Protein AF-0000000074640577 (afdb_homodimer)

Secondary structure (DSSP, 8-state):
-TTHHHHHHHSS---SEEEEETTTTEEEEEEEE-PPTT-HHHHHHHHHHHHHHHHHHHHHTT--EEEEEEEE-SS-EEEEEEE-----/-TTHHHHHHHSS---SEEEEETTTTEEEEEEEE-PPTT-HHHHHHHHHHHHHHHHHHHHHTT--EEEEEEEEETTEEEEEEEE-----

Radius of gyration: 16.62 Å; Cα contacts (8 Å, |Δi|>4): 281; chains: 2; bounding box: 32×39×42 Å

Sequence (176 aa):
MRHHFGVIKQTRLRPDIAIRSTSTQQLIMVELTVPYENRMEEAHIYKREKYLNLIKELDGAGYKAVAMSVEVGVRGYMIMVISLRPSEMRHHFGVIKQTRLRPDIAIRSTSTQQLIMVELTVPYENRMEEAHIYKREKYLNLIKELDGAGYKAVAMSVEVGVRGYMIMVISLRPSE

Organism: NCBI:txid231223

Structure (mmCIF, N/CA/C/O backbone):
data_AF-0000000074640577-model_v1
#
loop_
_entity.id
_entity.type
_entity.pdbx_description
1 polymer 'Uncharacterized protein'
#
loop_
_atom_site.group_PDB
_atom_site.id
_atom_site.type_symbol
_atom_site.label_atom_id
_atom_site.label_alt_id
_atom_site.label_comp_id
_atom_site.label_asym_id
_atom_site.label_entity_id
_atom_site.label_seq_id
_atom_site.pdbx_PDB_ins_code
_atom_site.Cartn_x
_atom_site.Cartn_y
_atom_site.Cartn_z
_atom_site.occupancy
_atom_site.B_iso_or_equiv
_atom_site.auth_seq_id
_atom_site.auth_comp_id
_atom_site.auth_asym_id
_atom_site.auth_atom_id
_atom_site.pdbx_PDB_model_num
ATOM 1 N N . MET A 1 1 ? 13.961 -15.672 -12.609 1 24.08 1 MET A N 1
ATOM 2 C CA . MET A 1 1 ? 13.148 -15.18 -11.5 1 24.08 1 MET A CA 1
ATOM 3 C C . MET A 1 1 ? 12.953 -13.672 -11.594 1 24.08 1 MET A C 1
ATOM 5 O O . MET A 1 1 ? 11.953 -13.141 -11.109 1 24.08 1 MET A O 1
ATOM 9 N N . ARG A 1 2 ? 13.984 -13.031 -12.055 1 30.83 2 ARG A N 1
ATOM 10 C CA . ARG A 1 2 ? 14.195 -11.594 -12.195 1 30.83 2 ARG A CA 1
ATOM 11 C C . ARG A 1 2 ? 13.344 -11.016 -13.312 1 30.83 2 ARG A C 1
ATOM 13 O O . ARG A 1 2 ? 13.445 -9.836 -13.641 1 30.83 2 ARG A O 1
ATOM 20 N N . HIS A 1 3 ? 12.742 -11.867 -13.93 1 35.91 3 HIS A N 1
ATOM 21 C CA . HIS A 1 3 ? 12.148 -11.5 -15.211 1 35.91 3 HIS A CA 1
ATOM 22 C C . HIS A 1 3 ? 10.945 -10.586 -15.023 1 35.91 3 HIS A C 1
ATOM 24 O O . HIS A 1 3 ? 10.562 -9.852 -15.938 1 35.91 3 HIS A O 1
ATOM 30 N N . HIS A 1 4 ? 10.266 -10.914 -14.055 1 39 4 HIS A N 1
ATOM 31 C CA . HIS A 1 4 ? 8.953 -10.281 -13.969 1 39 4 HIS A CA 1
ATOM 32 C C . HIS A 1 4 ? 9.086 -8.789 -13.68 1 39 4 HIS A C 1
ATOM 34 O O . HIS A 1 4 ? 8.188 -8.008 -14.008 1 39 4 HIS A O 1
ATOM 40 N N . PHE A 1 5 ? 10.273 -8.492 -13.10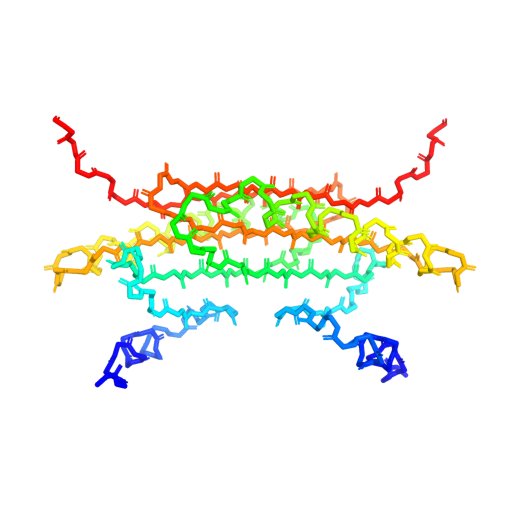2 1 46.19 5 PHE A N 1
ATOM 41 C CA . PHE A 1 5 ? 10.625 -7.102 -12.836 1 46.19 5 PHE A CA 1
ATOM 42 C C . PHE A 1 5 ? 10.805 -6.328 -14.133 1 46.19 5 PHE A C 1
ATOM 44 O O . PHE A 1 5 ? 10.602 -5.113 -14.172 1 46.19 5 PHE A O 1
ATOM 51 N N . GLY A 1 6 ? 10.969 -7.211 -15.008 1 42.53 6 GLY A N 1
ATOM 52 C CA . GLY A 1 6 ? 11.172 -6.555 -16.297 1 42.53 6 GLY A CA 1
ATOM 53 C C . GLY A 1 6 ? 9.938 -5.828 -16.797 1 42.53 6 GLY A C 1
ATOM 54 O O . GLY A 1 6 ? 10.031 -4.711 -17.312 1 42.53 6 GLY A O 1
ATOM 55 N N . VAL A 1 7 ? 8.867 -6.551 -16.734 1 40.81 7 VAL A N 1
ATOM 56 C CA . VAL A 1 7 ? 7.664 -5.93 -17.281 1 40.81 7 VAL A CA 1
ATOM 57 C C . VAL A 1 7 ? 7.277 -4.715 -16.438 1 40.81 7 VAL A C 1
ATOM 59 O O . VAL A 1 7 ? 6.875 -3.682 -16.984 1 40.81 7 VAL A O 1
ATOM 62 N N . ILE A 1 8 ? 7.383 -4.957 -15.18 1 42.78 8 ILE A N 1
ATOM 63 C CA . ILE A 1 8 ? 7.07 -3.836 -14.297 1 42.78 8 ILE A CA 1
ATOM 64 C C . ILE A 1 8 ? 8.039 -2.686 -14.562 1 42.78 8 ILE A C 1
ATOM 66 O O . ILE A 1 8 ? 7.637 -1.521 -14.586 1 42.78 8 ILE A O 1
ATOM 70 N N . LYS A 1 9 ? 9.305 -2.969 -14.734 1 45.03 9 LYS A N 1
ATOM 71 C CA . LYS A 1 9 ? 10.273 -1.931 -15.094 1 45.03 9 LYS A CA 1
ATOM 72 C C . LYS A 1 9 ? 9.898 -1.27 -16.422 1 45.03 9 LYS A C 1
ATOM 74 O O . LYS A 1 9 ? 10.172 -0.087 -16.625 1 45.03 9 LYS A O 1
ATOM 79 N N . GLN A 1 10 ? 9.43 -2.049 -17.156 1 40.53 10 GLN A N 1
ATOM 80 C CA . GLN A 1 10 ? 9.148 -1.49 -18.484 1 40.53 10 GLN A CA 1
ATOM 81 C C . GLN A 1 10 ? 7.992 -0.498 -18.422 1 40.53 10 GLN A C 1
ATOM 83 O O . GLN A 1 10 ? 7.762 0.249 -19.391 1 40.53 10 GLN A O 1
ATOM 88 N N . THR A 1 11 ? 7.078 -0.737 -17.547 1 37.72 11 THR A N 1
ATOM 89 C CA . THR A 1 11 ? 6.043 0.292 -17.562 1 37.72 11 THR A CA 1
ATOM 90 C C . THR A 1 11 ? 6.461 1.499 -16.734 1 37.72 11 THR A C 1
ATOM 92 O O . THR A 1 11 ? 7.219 1.363 -15.773 1 37.72 11 THR A O 1
ATOM 95 N N . ARG A 1 12 ? 6.887 2.596 -17.281 1 41.91 12 ARG A N 1
ATOM 96 C CA . ARG A 1 12 ? 7.148 3.889 -16.656 1 41.91 12 ARG A CA 1
ATOM 97 C C . ARG A 1 12 ? 6.281 4.09 -15.422 1 41.91 12 ARG A C 1
ATOM 99 O O . ARG A 1 12 ? 6.352 5.133 -14.773 1 41.91 12 ARG A O 1
ATOM 106 N N . LEU A 1 13 ? 5.328 3.205 -15.164 1 51.19 13 LEU A N 1
ATOM 107 C CA . LEU A 1 13 ? 4.32 3.34 -14.117 1 51.19 13 LEU A CA 1
ATOM 108 C C . LEU A 1 13 ? 4.723 2.551 -12.875 1 51.19 13 LEU A C 1
ATOM 110 O O . LEU A 1 13 ? 4.172 1.479 -12.609 1 51.19 13 LEU A O 1
ATOM 114 N N . ARG A 1 14 ? 5.797 2.816 -12.406 1 70.94 14 ARG A N 1
ATOM 115 C CA . ARG A 1 14 ? 6.395 1.888 -11.453 1 70.94 14 ARG A CA 1
ATOM 116 C C . ARG A 1 14 ? 5.715 1.985 -10.094 1 70.94 14 ARG A C 1
ATOM 118 O O . ARG A 1 14 ? 5.59 3.076 -9.531 1 70.94 14 ARG A O 1
ATOM 125 N N . PRO A 1 15 ? 4.973 0.838 -9.82 1 89 15 PRO A N 1
ATOM 126 C CA . PRO A 1 15 ? 4.453 0.817 -8.453 1 89 15 PRO A CA 1
ATOM 127 C C . PRO A 1 15 ? 5.547 0.986 -7.398 1 89 15 PRO A C 1
ATOM 129 O O . PRO A 1 15 ? 6.73 0.831 -7.707 1 89 15 PRO A O 1
ATOM 132 N N . ASP A 1 16 ? 5.215 1.48 -6.27 1 90.88 16 ASP A N 1
ATOM 133 C CA . ASP A 1 16 ? 6.152 1.639 -5.164 1 90.88 16 ASP A CA 1
ATOM 134 C C . ASP A 1 16 ? 6.609 0.281 -4.629 1 90.88 16 ASP A C 1
ATOM 136 O O . ASP A 1 16 ? 7.754 0.13 -4.199 1 90.88 16 ASP A O 1
ATOM 140 N N . ILE A 1 17 ? 5.695 -0.696 -4.672 1 88 17 ILE A N 1
ATOM 141 C CA . ILE A 1 17 ? 5.988 -2.076 -4.305 1 88 17 ILE A CA 1
ATOM 142 C C . ILE A 1 17 ? 5.578 -3.01 -5.445 1 88 17 ILE A C 1
ATOM 144 O O . ILE A 1 17 ? 4.5 -2.857 -6.02 1 88 17 ILE A O 1
ATOM 148 N N . ALA A 1 18 ? 6.438 -3.859 -5.852 1 89.69 18 ALA A N 1
ATOM 149 C CA . ALA A 1 18 ? 6.137 -4.93 -6.801 1 89.69 18 ALA A CA 1
ATOM 150 C C . ALA A 1 18 ? 6.84 -6.227 -6.406 1 89.69 18 ALA A C 1
ATOM 152 O O . ALA A 1 18 ? 8.07 -6.305 -6.43 1 89.69 18 ALA A O 1
ATOM 153 N N . ILE A 1 19 ? 6.039 -7.176 -6.039 1 88.12 19 ILE A N 1
ATOM 154 C CA . ILE A 1 19 ? 6.652 -8.43 -5.621 1 88.12 19 ILE A CA 1
ATOM 155 C C . ILE A 1 19 ? 5.91 -9.602 -6.25 1 88.12 19 ILE A C 1
ATOM 157 O O . ILE A 1 19 ? 4.715 -9.516 -6.535 1 88.12 19 ILE A O 1
ATOM 161 N N . ARG A 1 20 ? 6.656 -10.633 -6.5 1 90.44 20 ARG A N 1
ATOM 162 C CA . ARG A 1 20 ? 6.051 -11.898 -6.879 1 90.44 20 ARG A CA 1
ATOM 163 C C . ARG A 1 20 ? 5.902 -12.82 -5.668 1 90.44 20 ARG A C 1
ATOM 165 O O . ARG A 1 20 ? 6.898 -13.188 -5.039 1 90.44 20 ARG A O 1
ATOM 172 N N . SER A 1 21 ? 4.719 -13.062 -5.375 1 90.06 21 SER A N 1
ATOM 173 C CA . SER A 1 21 ? 4.457 -13.922 -4.227 1 90.06 21 SER A CA 1
ATOM 174 C C . SER A 1 21 ? 4.34 -15.383 -4.645 1 90.06 21 SER A C 1
ATOM 176 O O . SER A 1 21 ? 3.457 -15.742 -5.43 1 90.06 21 SER A O 1
ATOM 178 N N . THR A 1 22 ? 5.145 -16.219 -4.094 1 89.06 22 THR A N 1
ATOM 179 C CA . THR A 1 22 ? 5.082 -17.641 -4.387 1 89.06 22 THR A CA 1
ATOM 180 C C . THR A 1 22 ? 3.918 -18.297 -3.645 1 89.06 22 THR A C 1
ATOM 182 O O . THR A 1 22 ? 3.346 -19.281 -4.117 1 89.06 22 THR A O 1
ATOM 185 N N . SER A 1 23 ? 3.582 -17.734 -2.514 1 88.12 23 SER A N 1
ATOM 186 C CA . SER A 1 23 ? 2.512 -18.312 -1.715 1 88.12 23 SER A CA 1
ATOM 187 C C . SER A 1 23 ? 1.151 -18.094 -2.369 1 88.12 23 SER A C 1
ATOM 189 O O . SER A 1 23 ? 0.31 -19 -2.379 1 88.12 23 SER A O 1
ATOM 191 N N . THR A 1 24 ? 0.972 -16.938 -2.945 1 89.81 24 THR A N 1
ATOM 192 C CA . THR A 1 24 ? -0.312 -16.641 -3.572 1 89.81 24 THR A CA 1
ATOM 193 C C . THR A 1 24 ? -0.245 -16.875 -5.078 1 89.81 24 THR A C 1
ATOM 195 O O . THR A 1 24 ? -1.274 -16.891 -5.754 1 89.81 24 THR A O 1
ATOM 198 N N . GLN A 1 25 ? 0.96 -17.047 -5.562 1 92.31 25 GLN A N 1
ATOM 199 C CA . GLN A 1 25 ? 1.205 -17.188 -6.992 1 92.31 25 GLN A CA 1
ATOM 200 C C . GLN A 1 25 ? 0.707 -15.977 -7.762 1 92.31 25 GLN A C 1
ATOM 202 O O . GLN A 1 25 ? 0.084 -16.109 -8.82 1 92.31 25 GLN A O 1
ATOM 207 N N . GLN A 1 26 ? 0.845 -14.773 -7.188 1 93.44 26 GLN A N 1
ATOM 208 C CA . GLN A 1 26 ? 0.406 -13.523 -7.805 1 93.44 26 GLN A CA 1
ATOM 209 C C . GLN A 1 26 ? 1.529 -12.492 -7.824 1 93.44 26 GLN A C 1
ATOM 211 O O . GLN A 1 26 ? 2.426 -12.531 -6.977 1 93.44 26 GLN A O 1
ATOM 216 N N . LEU A 1 27 ? 1.534 -11.711 -8.883 1 92.75 27 LEU A N 1
ATOM 217 C CA . LEU A 1 27 ? 2.248 -10.438 -8.828 1 92.75 27 LEU A CA 1
ATOM 218 C C . LEU A 1 27 ? 1.468 -9.406 -8.023 1 92.75 27 LEU A C 1
ATOM 220 O O . LEU A 1 27 ? 0.312 -9.109 -8.336 1 92.75 27 LEU A O 1
ATOM 224 N N . ILE A 1 28 ? 2.049 -8.898 -6.961 1 93.25 28 ILE A N 1
ATOM 225 C CA . ILE A 1 28 ? 1.386 -7.945 -6.082 1 93.25 28 ILE A CA 1
ATOM 226 C C . ILE A 1 28 ? 2.035 -6.57 -6.227 1 93.25 28 ILE A C 1
ATOM 228 O O . ILE A 1 28 ? 3.256 -6.438 -6.098 1 93.25 28 ILE A O 1
ATOM 232 N N . MET A 1 29 ? 1.223 -5.566 -6.523 1 94 29 MET A N 1
ATOM 233 C CA . MET A 1 29 ? 1.702 -4.203 -6.711 1 94 29 MET A CA 1
ATOM 234 C C . MET A 1 29 ? 0.967 -3.234 -5.789 1 94 29 MET A C 1
ATOM 236 O O . MET A 1 29 ? -0.251 -3.33 -5.625 1 94 29 MET A O 1
ATOM 240 N N . VAL A 1 30 ? 1.739 -2.309 -5.164 1 94.25 30 VAL A N 1
ATOM 241 C CA . VAL A 1 30 ? 1.161 -1.247 -4.348 1 94.25 30 VAL A CA 1
ATOM 242 C C . VAL A 1 30 ? 1.745 0.101 -4.766 1 94.25 30 VAL A C 1
ATOM 244 O O . VAL A 1 30 ? 2.959 0.231 -4.941 1 94.25 30 VAL A O 1
ATOM 247 N N . GLU A 1 31 ? 0.894 1.07 -4.938 1 94.62 31 GLU A N 1
ATOM 248 C CA . GLU A 1 31 ? 1.331 2.424 -5.27 1 94.62 31 GLU A CA 1
ATOM 249 C C . GLU A 1 31 ? 0.662 3.457 -4.367 1 94.62 31 GLU A C 1
ATOM 251 O O . GLU A 1 31 ? -0.558 3.436 -4.188 1 94.62 31 GLU A O 1
ATOM 256 N N . LEU A 1 32 ? 1.461 4.344 -3.799 1 93.44 32 LEU A N 1
ATOM 257 C CA . LEU A 1 32 ? 0.976 5.473 -3.012 1 93.44 32 LEU A CA 1
ATOM 258 C C . LEU A 1 32 ? 0.986 6.754 -3.836 1 93.44 32 LEU A C 1
ATOM 260 O O . LEU A 1 32 ? 1.976 7.059 -4.508 1 93.44 32 LEU A O 1
ATOM 264 N N . THR A 1 33 ? -0.096 7.438 -3.855 1 93.81 33 THR A N 1
ATOM 265 C CA . THR A 1 33 ? -0.19 8.75 -4.488 1 93.81 33 THR A CA 1
ATOM 266 C C . THR A 1 33 ? -0.707 9.789 -3.5 1 93.81 33 THR A C 1
ATOM 268 O O . THR A 1 33 ? -1.687 9.547 -2.791 1 93.81 33 THR A O 1
ATOM 271 N N . VAL A 1 34 ? 0.075 10.828 -3.383 1 93.75 34 VAL A N 1
ATOM 272 C CA . VAL A 1 34 ? -0.427 11.992 -2.66 1 93.75 34 VAL A CA 1
ATOM 273 C C . VAL A 1 34 ? -0.82 13.086 -3.648 1 93.75 34 VAL A C 1
ATOM 275 O O . VAL A 1 34 ? 0.025 13.875 -4.082 1 93.75 34 VAL A O 1
ATOM 278 N N . PRO A 1 35 ? -2.107 13.055 -3.936 1 93.31 35 PRO A N 1
ATOM 279 C CA . PRO A 1 35 ? -2.531 14.008 -4.965 1 93.31 35 PRO A CA 1
ATOM 280 C C . PRO A 1 35 ? -2.516 15.453 -4.469 1 93.31 35 PRO A C 1
ATOM 282 O O . PRO A 1 35 ? -2.652 15.703 -3.27 1 93.31 35 PRO A O 1
ATOM 285 N N . TYR A 1 36 ? -2.338 16.344 -5.387 1 89.69 36 TYR A N 1
ATOM 286 C CA . TYR A 1 36 ? -2.518 17.75 -5.059 1 89.69 36 TYR A CA 1
ATOM 287 C C . TYR A 1 36 ? -3.924 18.016 -4.535 1 89.69 36 TYR A C 1
ATOM 289 O O . TYR A 1 36 ? -4.844 17.234 -4.789 1 89.69 36 TYR A O 1
ATOM 297 N N . GLU A 1 37 ? -4.082 19.094 -3.934 1 86.06 37 GLU A N 1
ATOM 298 C CA . GLU A 1 37 ? -5.371 19.453 -3.352 1 86.06 37 GLU A CA 1
ATOM 299 C C . GLU A 1 37 ? -6.484 19.422 -4.395 1 86.06 37 GLU A C 1
ATOM 301 O O . GLU A 1 37 ? -6.324 19.938 -5.5 1 86.06 37 GLU A O 1
ATOM 306 N N . ASN A 1 38 ? -7.566 18.781 -4.207 1 87.62 38 ASN A N 1
ATOM 307 C CA . ASN A 1 38 ? -8.773 18.672 -5.02 1 87.62 38 ASN A CA 1
ATOM 308 C C . ASN A 1 38 ? -8.547 17.797 -6.246 1 87.62 38 ASN A C 1
ATOM 310 O O . ASN A 1 38 ? -9.289 17.891 -7.227 1 87.62 38 ASN A O 1
ATOM 314 N N . ARG A 1 39 ? -7.492 17.031 -6.289 1 90.75 39 ARG A N 1
ATOM 315 C CA . ARG A 1 39 ? -7.238 16.172 -7.445 1 90.75 39 ARG A CA 1
ATOM 316 C C . ARG A 1 39 ? -7.266 14.703 -7.055 1 90.75 39 ARG A C 1
ATOM 318 O O . ARG A 1 39 ? -6.695 13.859 -7.75 1 90.75 39 ARG A O 1
ATOM 325 N N . MET A 1 40 ? -7.895 14.422 -5.965 1 91.31 40 MET A N 1
ATOM 326 C CA . MET A 1 40 ? -7.918 13.039 -5.484 1 91.31 40 MET A CA 1
ATOM 327 C C . MET A 1 40 ? -8.734 12.156 -6.422 1 91.31 40 MET A C 1
ATOM 329 O O . MET A 1 40 ? -8.297 11.055 -6.777 1 91.31 40 MET A O 1
ATOM 333 N N . GLU A 1 41 ? -9.906 12.68 -6.793 1 92.94 41 GLU A N 1
ATOM 334 C CA . GLU A 1 41 ? -10.773 11.898 -7.668 1 92.94 41 GLU A CA 1
ATOM 335 C C . GLU A 1 41 ? -10.109 11.641 -9.016 1 92.94 41 GLU A C 1
ATOM 337 O O . GLU A 1 41 ? -10.172 10.531 -9.547 1 92.94 41 GLU A O 1
ATOM 342 N N . GLU A 1 42 ? -9.516 12.719 -9.492 1 93.69 42 GLU A N 1
ATOM 343 C CA . GLU A 1 42 ? -8.828 12.578 -10.773 1 93.69 42 GLU A CA 1
ATOM 344 C C . GLU A 1 42 ? -7.691 11.562 -10.68 1 93.69 42 GLU A C 1
ATOM 346 O O . GLU A 1 42 ? -7.52 10.734 -11.578 1 93.69 42 GLU A O 1
ATOM 351 N N . ALA A 1 43 ? -6.836 11.648 -9.688 1 92.19 43 ALA A N 1
ATOM 352 C CA . ALA A 1 43 ? -5.742 10.703 -9.469 1 92.19 43 ALA A CA 1
ATOM 353 C C . ALA A 1 43 ? -6.266 9.273 -9.359 1 92.19 43 ALA A C 1
ATOM 355 O O . ALA A 1 43 ? -5.676 8.344 -9.914 1 92.19 43 ALA A O 1
ATOM 356 N N . HIS A 1 44 ? -7.426 9.18 -8.719 1 92.12 44 HIS A N 1
ATOM 357 C CA .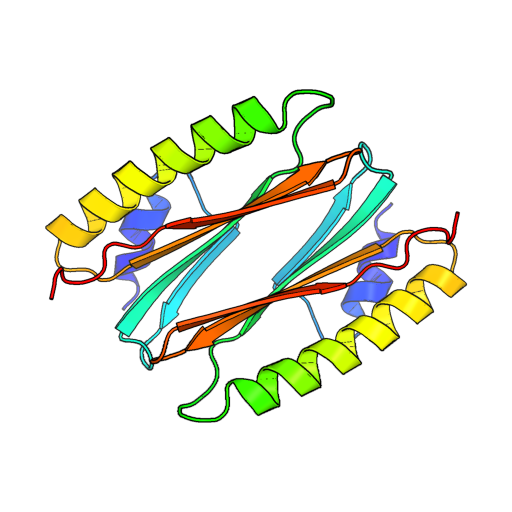 HIS A 1 44 ? -8.031 7.871 -8.508 1 92.12 44 HIS A CA 1
ATOM 358 C C . HIS A 1 44 ? -8.461 7.25 -9.836 1 92.12 44 HIS A C 1
ATOM 360 O O . HIS A 1 44 ? -8.188 6.074 -10.094 1 92.12 44 HIS A O 1
ATOM 366 N N . ILE A 1 45 ? -9.125 8.016 -10.609 1 94.62 45 ILE A N 1
ATOM 367 C CA . ILE A 1 45 ? -9.609 7.539 -11.898 1 94.62 45 ILE A CA 1
ATOM 368 C C . ILE A 1 45 ? -8.43 7.148 -12.781 1 94.62 45 ILE A C 1
ATOM 370 O O . ILE A 1 45 ? -8.438 6.09 -13.414 1 94.62 45 ILE A O 1
ATOM 374 N N . TYR A 1 46 ? -7.402 7.988 -12.773 1 93.88 46 TYR A N 1
ATOM 375 C CA . TYR A 1 46 ? -6.211 7.73 -13.57 1 93.88 46 TYR A CA 1
ATOM 376 C C . TYR A 1 46 ? -5.535 6.434 -13.141 1 93.88 46 TYR A C 1
ATOM 378 O O . TYR A 1 46 ? -5.168 5.609 -13.984 1 93.88 46 TYR A O 1
ATOM 386 N N . LYS A 1 47 ? -5.332 6.246 -11.875 1 93.31 47 LYS A N 1
ATOM 387 C CA . LYS A 1 47 ? -4.66 5.047 -11.383 1 93.31 47 LYS A CA 1
ATOM 388 C C . LYS A 1 47 ? -5.492 3.797 -11.656 1 93.31 47 LYS A C 1
ATOM 390 O O . LYS A 1 47 ? -4.949 2.736 -11.969 1 93.31 47 LYS A O 1
ATOM 395 N N . ARG A 1 48 ? -6.781 3.943 -11.531 1 93.94 48 ARG A N 1
ATOM 396 C CA . ARG A 1 48 ? -7.66 2.818 -11.836 1 93.94 48 ARG A CA 1
ATOM 397 C C . ARG A 1 48 ? -7.449 2.336 -13.266 1 93.94 48 ARG A C 1
ATOM 399 O O . ARG A 1 48 ? -7.277 1.138 -13.508 1 93.94 48 ARG A O 1
ATOM 406 N N . GLU A 1 49 ? -7.477 3.27 -14.148 1 95.38 49 GLU A N 1
ATOM 407 C CA . GLU A 1 49 ? -7.312 2.912 -15.555 1 95.38 49 GLU A CA 1
ATOM 408 C C . GLU A 1 49 ? -5.922 2.34 -15.82 1 95.38 49 GLU A C 1
ATOM 410 O O . GLU A 1 49 ? -5.781 1.34 -16.531 1 95.38 49 GLU A O 1
ATOM 415 N N . LYS A 1 50 ? -4.977 2.992 -15.312 1 92.75 50 LYS A N 1
ATOM 416 C CA . LYS A 1 50 ? -3.59 2.557 -15.445 1 92.75 50 LYS A CA 1
ATOM 417 C C . LYS A 1 50 ? -3.428 1.102 -15.016 1 92.75 50 LYS A C 1
ATOM 419 O O . LYS A 1 50 ? -2.914 0.278 -15.773 1 92.75 50 LYS A O 1
ATOM 424 N N . TYR A 1 51 ? -3.955 0.76 -13.898 1 94.25 51 TYR A N 1
ATOM 425 C CA . TYR A 1 51 ? -3.689 -0.568 -13.352 1 94.25 51 TYR A CA 1
ATOM 426 C C . TYR A 1 51 ? -4.656 -1.597 -13.93 1 94.25 51 TYR A C 1
ATOM 428 O O . TYR A 1 51 ? -4.316 -2.775 -14.055 1 94.25 51 TYR A O 1
ATOM 436 N N . LEU A 1 52 ? -5.848 -1.163 -14.289 1 94.62 52 LEU A N 1
ATOM 437 C CA . LEU A 1 52 ? -6.723 -2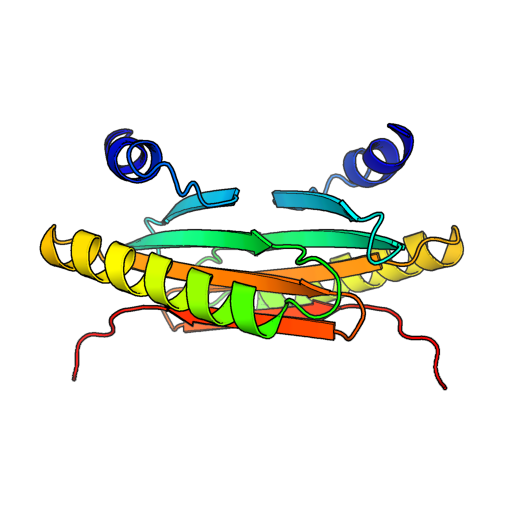.074 -15.016 1 94.62 52 LEU A CA 1
ATOM 438 C C . LEU A 1 52 ? -6.043 -2.572 -16.297 1 94.62 52 LEU A C 1
ATOM 440 O O . LEU A 1 52 ? -6.035 -3.773 -16.562 1 94.62 52 LEU A O 1
ATOM 444 N N . ASN A 1 53 ? -5.457 -1.653 -17.016 1 95 53 ASN A N 1
ATOM 445 C CA . ASN A 1 53 ? -4.762 -2.016 -18.25 1 95 53 ASN A CA 1
ATOM 446 C C . ASN A 1 53 ? -3.559 -2.914 -17.969 1 95 53 ASN A C 1
ATOM 448 O O . ASN A 1 53 ? -3.342 -3.902 -18.672 1 95 53 ASN A O 1
ATOM 452 N N . LEU A 1 54 ? -2.811 -2.518 -16.984 1 92.06 54 LEU A N 1
ATOM 453 C CA . LEU A 1 54 ? -1.636 -3.307 -16.625 1 92.06 54 LEU A CA 1
ATOM 454 C C . LEU A 1 54 ? -2.033 -4.723 -16.219 1 92.06 54 LEU A C 1
ATOM 456 O O . LEU A 1 54 ? -1.407 -5.695 -16.656 1 92.06 54 LEU A O 1
ATOM 460 N N . ILE A 1 55 ? -3.092 -4.82 -15.414 1 94.56 55 ILE A N 1
ATOM 461 C CA . ILE A 1 55 ? -3.549 -6.117 -14.93 1 94.56 55 ILE A CA 1
ATOM 462 C C . ILE A 1 55 ? -4.039 -6.965 -16.109 1 94.56 55 ILE A C 1
ATOM 464 O O . ILE A 1 55 ? -3.777 -8.164 -16.156 1 94.56 55 ILE A O 1
ATOM 468 N N . LYS A 1 56 ? -4.719 -6.379 -17 1 95.12 56 LYS A N 1
ATOM 469 C CA . LYS A 1 56 ? -5.18 -7.09 -18.188 1 95.12 56 LYS A CA 1
ATOM 470 C C . LYS A 1 56 ? -3.998 -7.609 -19.016 1 95.12 56 LYS A C 1
ATOM 472 O O . LYS A 1 56 ? -4.02 -8.75 -19.484 1 95.12 56 LYS A O 1
ATOM 477 N N . GLU A 1 57 ? -3.023 -6.742 -19.156 1 92.69 57 GLU A N 1
ATOM 478 C CA . GLU A 1 57 ? -1.829 -7.133 -19.891 1 92.69 57 GLU A CA 1
ATOM 479 C C . GLU A 1 57 ? -1.128 -8.312 -19.219 1 92.69 57 GLU A C 1
ATOM 481 O O . GLU A 1 57 ? -0.733 -9.266 -19.891 1 92.69 57 GLU A O 1
ATOM 486 N N . LEU A 1 58 ? -0.963 -8.219 -18 1 90.81 58 LEU A N 1
ATOM 487 C CA . LEU A 1 58 ? -0.315 -9.297 -17.25 1 90.81 58 LEU A CA 1
ATOM 488 C C . LEU A 1 58 ? -1.118 -10.586 -17.344 1 90.81 58 LEU A C 1
ATOM 490 O O . LEU A 1 58 ? -0.546 -11.664 -17.516 1 90.81 58 LEU A O 1
ATOM 494 N N . ASP A 1 59 ? -2.471 -10.477 -17.203 1 93.62 59 ASP A N 1
ATOM 495 C CA . ASP A 1 59 ? -3.354 -11.633 -17.344 1 93.62 59 ASP A CA 1
ATOM 496 C C . ASP A 1 59 ? -3.178 -12.297 -18.703 1 93.62 59 ASP A C 1
ATOM 498 O O . ASP A 1 59 ? -3.082 -13.523 -18.797 1 93.62 59 ASP A O 1
ATOM 502 N N . GLY A 1 60 ? -3.182 -11.453 -19.656 1 93.94 60 GLY A N 1
ATOM 503 C CA . GLY A 1 60 ? -2.969 -11.969 -21 1 93.94 60 GLY A CA 1
ATOM 504 C C . GLY A 1 60 ? -1.66 -12.719 -21.156 1 93.94 60 GLY A C 1
ATOM 505 O O . GLY A 1 60 ? -1.549 -13.625 -21.984 1 93.94 60 GLY A O 1
ATOM 506 N N . ALA A 1 61 ? -0.674 -12.336 -20.422 1 91.69 61 ALA A N 1
ATOM 507 C CA . ALA A 1 61 ? 0.646 -12.953 -20.469 1 91.69 61 ALA A CA 1
ATOM 508 C C . ALA A 1 61 ? 0.712 -14.172 -19.547 1 91.69 61 ALA A C 1
ATOM 510 O O . ALA A 1 61 ? 1.763 -14.805 -19.422 1 91.69 61 ALA A O 1
ATOM 511 N N . GLY A 1 62 ? -0.402 -14.508 -18.812 1 91.94 62 GLY A N 1
ATOM 512 C CA . GLY A 1 62 ? -0.48 -15.711 -18 1 91.94 62 GLY A CA 1
ATOM 513 C C . GLY A 1 62 ? -0.168 -15.469 -16.547 1 91.94 62 GLY A C 1
ATOM 514 O O . GLY A 1 62 ? 0.051 -16.422 -15.781 1 91.94 62 GLY A O 1
ATOM 515 N N . TYR A 1 63 ? -0.109 -14.18 -16.203 1 91.38 63 TYR A N 1
ATOM 516 C CA . TYR A 1 63 ? 0.219 -13.852 -14.82 1 91.38 63 TYR A CA 1
ATOM 517 C C . TYR A 1 63 ? -1.028 -13.445 -14.047 1 91.38 63 TYR A C 1
ATOM 519 O O . TYR A 1 63 ? -1.87 -12.703 -14.555 1 91.38 63 TYR A O 1
ATOM 527 N N . LYS A 1 64 ? -1.186 -14.039 -12.844 1 93.56 64 LYS A N 1
ATOM 528 C CA . LYS A 1 64 ? -2.135 -13.5 -11.875 1 93.56 64 LYS A CA 1
ATOM 529 C C . LYS A 1 64 ? -1.549 -12.289 -11.148 1 93.56 64 LYS A C 1
ATOM 531 O O . LYS A 1 64 ? -0.406 -12.328 -10.688 1 93.56 64 LYS A O 1
ATOM 536 N N . ALA A 1 65 ? -2.32 -11.242 -11.172 1 94.38 65 ALA A N 1
ATOM 537 C CA . ALA A 1 65 ? -1.775 -10.031 -10.555 1 94.38 65 ALA A CA 1
ATOM 538 C C . ALA A 1 65 ? -2.854 -9.281 -9.781 1 94.38 65 ALA A C 1
ATOM 540 O O . ALA A 1 65 ? -4.043 -9.406 -10.078 1 94.38 65 ALA A O 1
ATOM 541 N N . VAL A 1 66 ? -2.449 -8.625 -8.773 1 95.62 66 VAL A N 1
ATOM 542 C CA . VAL A 1 66 ? -3.287 -7.703 -8.016 1 95.62 66 VAL A CA 1
ATOM 543 C C . VAL A 1 66 ? -2.557 -6.375 -7.824 1 95.62 66 VAL A C 1
ATOM 545 O O . VAL A 1 66 ? -1.351 -6.355 -7.562 1 95.62 66 VAL A O 1
ATOM 548 N N . ALA A 1 67 ? -3.213 -5.324 -8.094 1 95.88 67 ALA A N 1
ATOM 549 C CA . ALA A 1 67 ? -2.682 -3.979 -7.891 1 95.88 67 ALA A CA 1
ATOM 550 C C . ALA A 1 67 ? -3.521 -3.201 -6.883 1 95.88 67 ALA A C 1
ATOM 552 O O . ALA A 1 67 ? -4.754 -3.277 -6.902 1 95.88 67 ALA A O 1
ATOM 553 N N . MET A 1 68 ? -2.82 -2.521 -6.008 1 95.81 68 MET A N 1
ATOM 554 C CA . MET A 1 68 ? -3.482 -1.672 -5.02 1 95.81 68 MET A CA 1
ATOM 555 C C . MET A 1 68 ? -2.988 -0.232 -5.125 1 95.81 68 MET A C 1
ATOM 557 O O . MET A 1 68 ? -1.781 0.016 -5.117 1 95.81 68 MET A O 1
ATOM 561 N N . SER A 1 69 ? -3.889 0.608 -5.293 1 95.69 69 SER A N 1
ATOM 562 C CA . SER A 1 69 ? -3.572 2.033 -5.285 1 95.69 69 SER A CA 1
ATOM 563 C C . SER A 1 69 ? -4.105 2.709 -4.027 1 95.69 69 SER A C 1
ATOM 565 O O . SER A 1 69 ? -5.246 2.477 -3.627 1 95.69 69 SER A O 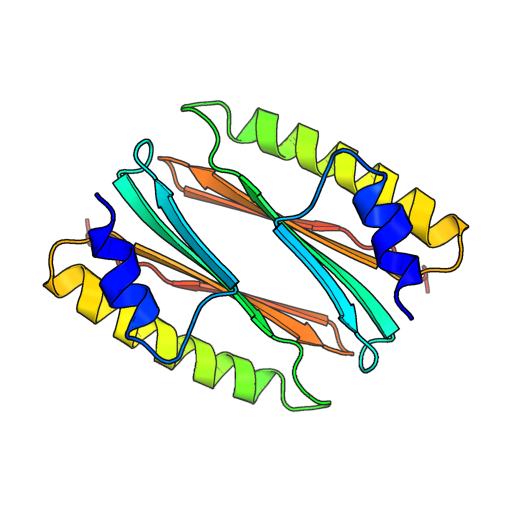1
ATOM 567 N N . VAL A 1 70 ? -3.273 3.5 -3.432 1 94.38 70 VAL A N 1
ATOM 568 C CA . VAL A 1 70 ? -3.623 4.27 -2.24 1 94.38 70 VAL A CA 1
ATOM 569 C C . VAL A 1 70 ? -3.441 5.758 -2.516 1 94.38 70 VAL A C 1
ATOM 571 O O . VAL A 1 70 ? -2.34 6.207 -2.846 1 94.38 70 VAL A O 1
ATOM 574 N N . GLU A 1 71 ? -4.484 6.523 -2.43 1 94.44 71 GLU A N 1
ATOM 575 C CA . GLU A 1 71 ? -4.438 7.98 -2.52 1 94.44 71 GLU A CA 1
ATOM 576 C C . GLU A 1 71 ? -4.668 8.625 -1.155 1 94.44 71 GLU A C 1
ATOM 578 O O . GLU A 1 71 ? -5.656 8.328 -0.481 1 94.44 71 GLU A O 1
ATOM 583 N N . VAL A 1 72 ? -3.666 9.352 -0.735 1 93.62 72 VAL A N 1
ATOM 584 C CA . VAL A 1 72 ? -3.781 10.07 0.532 1 93.62 72 VAL A CA 1
ATOM 585 C C . VAL A 1 72 ? -3.791 11.578 0.279 1 93.62 72 VAL A C 1
ATOM 587 O O . VAL A 1 72 ? -2.828 12.125 -0.259 1 93.62 72 VAL A O 1
ATOM 590 N N . GLY A 1 73 ? -4.852 12.203 0.598 1 93.06 73 GLY A N 1
ATOM 591 C CA . GLY A 1 73 ? -4.98 13.641 0.455 1 93.06 73 GLY A CA 1
ATOM 592 C C . GLY A 1 73 ? -5.363 14.336 1.747 1 93.06 73 GLY A C 1
ATOM 593 O O . GLY A 1 73 ? -5.371 13.719 2.812 1 93.06 73 GLY A O 1
ATOM 594 N N . VAL A 1 74 ? -5.707 15.656 1.59 1 90.19 74 VAL A N 1
ATOM 595 C CA . VAL A 1 74 ? -6.02 16.484 2.744 1 90.19 74 VAL A CA 1
ATOM 596 C C . VAL A 1 74 ? -7.352 16.062 3.354 1 90.19 74 VAL A C 1
ATOM 598 O O . VAL A 1 74 ? -7.551 16.172 4.566 1 90.19 74 VAL A O 1
ATOM 601 N N . ARG A 1 75 ? -8.234 15.5 2.564 1 88.25 75 ARG A N 1
ATOM 602 C CA . ARG A 1 75 ? -9.578 15.188 3.053 1 88.25 75 ARG A CA 1
ATOM 603 C C . ARG A 1 75 ? -9.695 13.719 3.432 1 88.25 75 ARG A C 1
ATOM 605 O O . ARG A 1 75 ? -10.727 13.281 3.939 1 88.25 75 ARG A O 1
ATOM 612 N N . GLY A 1 76 ? -8.734 12.945 3.191 1 91.38 76 GLY A N 1
ATOM 613 C CA . GLY A 1 76 ? -8.82 11.539 3.543 1 91.38 76 GLY A CA 1
ATOM 614 C C . GLY A 1 76 ? -8.008 10.641 2.627 1 91.38 76 GLY A C 1
ATOM 615 O O . GLY A 1 76 ? -6.945 11.031 2.15 1 91.38 76 GLY A O 1
ATOM 616 N N . TYR A 1 77 ? -8.547 9.367 2.592 1 92.81 77 TYR A N 1
ATOM 617 C CA . TYR A 1 77 ? -7.844 8.375 1.793 1 92.81 77 TYR A CA 1
ATOM 618 C C . TYR A 1 77 ? -8.805 7.637 0.868 1 92.81 77 TYR A C 1
ATOM 620 O O . TYR A 1 77 ? -9.992 7.488 1.184 1 92.81 77 TYR A O 1
ATOM 628 N N . MET A 1 78 ? -8.297 7.297 -0.271 1 94.38 78 MET A N 1
ATOM 629 C CA . MET A 1 78 ? -8.984 6.402 -1.194 1 94.38 78 MET A CA 1
ATOM 630 C C . MET A 1 78 ? -8.109 5.199 -1.542 1 94.38 78 MET A C 1
ATOM 632 O O . MET A 1 78 ? -6.934 5.359 -1.869 1 94.38 78 MET A O 1
ATOM 636 N N . ILE A 1 79 ? -8.672 4.02 -1.384 1 95.25 79 ILE A N 1
ATOM 637 C CA . ILE A 1 79 ? -7.949 2.787 -1.681 1 95.25 79 ILE A CA 1
ATOM 638 C C . ILE A 1 79 ? -8.711 1.977 -2.723 1 95.25 79 ILE A C 1
ATOM 640 O O . ILE A 1 79 ? -9.945 1.88 -2.662 1 95.25 79 ILE A O 1
ATOM 644 N N . MET A 1 80 ? -7.965 1.476 -3.691 1 95.25 80 MET A N 1
ATOM 645 C CA . ME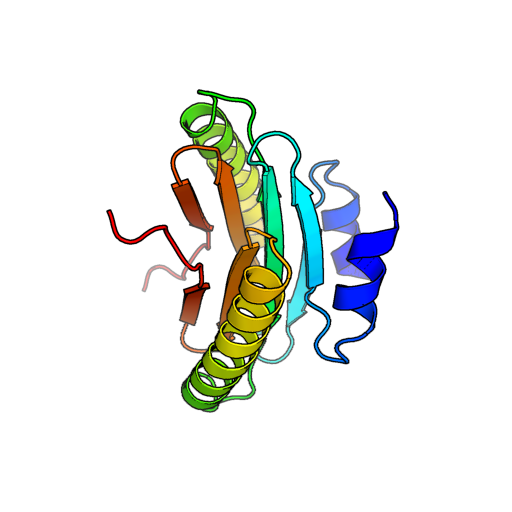T A 1 80 ? -8.586 0.597 -4.676 1 95.25 80 MET A CA 1
ATOM 646 C C . MET A 1 80 ? -7.73 -0.639 -4.926 1 95.25 80 MET A C 1
ATOM 648 O O . MET A 1 80 ? -6.504 -0.548 -4.977 1 95.25 80 MET A O 1
ATOM 652 N N . VAL A 1 81 ? -8.406 -1.746 -4.977 1 96 81 VAL A N 1
ATOM 653 C CA . VAL A 1 81 ? -7.77 -3.014 -5.316 1 96 81 VAL A CA 1
ATOM 654 C C . VAL A 1 81 ? -8.297 -3.512 -6.66 1 96 81 VAL A C 1
ATOM 656 O O . VAL A 1 81 ? -9.508 -3.59 -6.867 1 96 81 VAL A O 1
ATOM 659 N N . ILE A 1 82 ? -7.328 -3.754 -7.551 1 95.94 82 ILE A N 1
ATOM 660 C CA . ILE A 1 82 ? -7.719 -4.227 -8.875 1 95.94 82 ILE A CA 1
ATOM 661 C C . ILE A 1 82 ? -7.094 -5.598 -9.141 1 95.94 82 ILE A C 1
ATOM 663 O O . ILE A 1 82 ? -5.887 -5.781 -8.961 1 95.94 82 ILE A O 1
ATOM 667 N N . SER A 1 83 ? -7.848 -6.543 -9.391 1 95.75 83 SER A N 1
ATOM 668 C CA . SER A 1 83 ? -7.418 -7.883 -9.789 1 95.75 83 SER A CA 1
ATOM 669 C C . SER A 1 83 ? -8.422 -8.523 -10.742 1 95.75 83 SER A C 1
ATOM 671 O O . SER A 1 83 ? -9.57 -8.078 -10.836 1 95.75 83 SER A O 1
ATOM 673 N N . LEU A 1 84 ? -7.945 -9.391 -11.594 1 90.44 84 LEU A N 1
ATOM 674 C CA . LEU A 1 84 ? -8.859 -10.156 -12.43 1 90.44 84 LEU A CA 1
ATOM 675 C C . LEU A 1 84 ? -9.102 -11.547 -11.844 1 90.44 84 LEU A C 1
ATOM 677 O O . LEU A 1 84 ? -8.148 -12.242 -11.484 1 90.44 84 LEU A O 1
ATOM 681 N N . ARG A 1 85 ? -10.25 -11.797 -11.031 1 71.69 85 ARG A N 1
ATOM 682 C CA . ARG A 1 85 ? -10.578 -13.117 -10.516 1 71.69 85 ARG A CA 1
ATOM 683 C C . ARG A 1 85 ? -11.211 -13.984 -11.594 1 71.69 85 ARG A C 1
ATOM 685 O O . ARG A 1 85 ? -11.984 -13.492 -12.422 1 71.69 85 ARG A O 1
ATOM 692 N N . PRO A 1 86 ? -10.664 -15.273 -11.555 1 56.59 86 PRO A N 1
ATOM 693 C CA . PRO A 1 86 ? -11.367 -16.141 -12.508 1 56.59 86 PRO A CA 1
ATOM 694 C C . PRO A 1 86 ? -12.875 -16.125 -12.32 1 56.59 86 PRO A C 1
ATOM 696 O O . PRO A 1 86 ? -13.359 -15.992 -11.188 1 56.59 86 PRO A O 1
ATOM 699 N N . SER A 1 87 ? -13.664 -15.414 -13.305 1 47.59 87 SER A N 1
ATOM 700 C CA . SER A 1 87 ? -15.102 -15.648 -13.281 1 47.59 87 SER A CA 1
ATOM 701 C C . SER A 1 87 ? -15.414 -17.078 -12.859 1 47.59 87 SER A C 1
ATOM 703 O O . SER A 1 87 ? -14.852 -18.031 -13.398 1 47.59 87 SER A O 1
ATOM 705 N N . GLU A 1 88 ? -15.727 -17.359 -11.609 1 37.84 88 GLU A N 1
ATOM 706 C CA . GLU A 1 88 ? -16.312 -18.688 -11.539 1 37.84 88 GLU A CA 1
ATOM 707 C C . GLU A 1 88 ? -17.281 -18.922 -12.695 1 37.84 88 GLU A C 1
ATOM 709 O O . GLU A 1 88 ? -17.875 -17.984 -13.227 1 37.84 88 GLU A O 1
ATOM 714 N N . MET B 1 1 ? 15.477 17.984 7.727 1 24.47 1 MET B N 1
ATOM 715 C CA . MET B 1 1 ? 14.375 17.422 6.961 1 24.47 1 MET B CA 1
ATOM 716 C C . MET B 1 1 ? 14.422 15.891 7.004 1 24.47 1 MET B C 1
ATOM 718 O O . MET B 1 1 ? 13.391 15.234 6.871 1 24.47 1 MET B O 1
ATOM 722 N N . ARG B 1 2 ? 15.625 15.398 6.996 1 31.27 2 ARG B N 1
ATOM 723 C CA . ARG B 1 2 ? 16.047 14 6.957 1 31.27 2 ARG B CA 1
ATOM 724 C C . ARG B 1 2 ? 15.719 13.297 8.273 1 31.27 2 ARG B C 1
ATOM 726 O O . ARG B 1 2 ? 16.062 12.125 8.453 1 31.27 2 ARG B O 1
ATOM 733 N N . HIS B 1 3 ? 15.297 14.039 9.109 1 35.78 3 HIS B N 1
ATOM 734 C CA . HIS B 1 3 ? 15.25 13.578 10.492 1 35.78 3 HIS B CA 1
ATOM 735 C C . HIS B 1 3 ? 14.172 12.516 10.68 1 35.78 3 HIS B C 1
ATOM 737 O O . HIS B 1 3 ? 14.25 11.711 11.617 1 35.78 3 HIS B O 1
ATOM 743 N N . HIS B 1 4 ? 13.156 12.773 10.031 1 38.75 4 HIS B N 1
ATOM 744 C CA . HIS B 1 4 ? 12 11.953 10.383 1 38.75 4 HIS B CA 1
ATOM 745 C C . HIS B 1 4 ? 12.211 10.5 9.969 1 38.75 4 HIS B C 1
ATOM 747 O O . HIS B 1 4 ? 11.586 9.594 10.539 1 38.75 4 HIS B O 1
ATOM 753 N N . PHE B 1 5 ? 13.109 10.383 8.953 1 45.97 5 PHE B N 1
ATOM 754 C CA . PHE B 1 5 ? 13.516 9.055 8.508 1 45.97 5 PHE B CA 1
ATOM 755 C C . PHE B 1 5 ? 14.258 8.312 9.609 1 45.97 5 PHE B C 1
ATOM 757 O O . PHE B 1 5 ? 14.234 7.082 9.672 1 45.97 5 PHE B O 1
ATOM 764 N N . GLY B 1 6 ? 14.648 9.203 10.406 1 42.66 6 GLY B N 1
ATOM 765 C CA . GLY B 1 6 ? 15.383 8.602 11.508 1 42.66 6 GLY B CA 1
ATOM 766 C C . GLY B 1 6 ? 14.5 7.742 12.406 1 42.66 6 GLY B C 1
ATOM 767 O O . GLY B 1 6 ? 14.906 6.656 12.82 1 42.66 6 GLY B O 1
ATOM 768 N N . VAL B 1 7 ? 13.391 8.32 12.742 1 40.19 7 VAL B N 1
ATOM 769 C CA . VAL B 1 7 ? 12.547 7.578 13.672 1 40.19 7 VAL B CA 1
ATOM 770 C C . VAL B 1 7 ? 12.031 6.309 13 1 40.19 7 VAL B C 1
ATOM 772 O O . VAL B 1 7 ? 11.977 5.246 13.633 1 40.19 7 VAL B O 1
ATOM 775 N N . ILE B 1 8 ? 11.664 6.543 11.789 1 41.44 8 ILE B N 1
ATOM 776 C CA . ILE B 1 8 ? 11.188 5.371 11.062 1 41.44 8 ILE B CA 1
ATOM 777 C C . ILE B 1 8 ? 12.312 4.348 10.938 1 41.44 8 ILE B C 1
ATOM 779 O O . ILE B 1 8 ? 12.086 3.145 11.078 1 41.44 8 ILE B O 1
ATOM 783 N N . LYS B 1 9 ? 13.523 4.773 10.625 1 44.44 9 LYS B N 1
ATOM 784 C CA . LYS B 1 9 ? 14.664 3.863 10.602 1 44.44 9 LYS B CA 1
ATOM 785 C C . LYS B 1 9 ? 14.859 3.189 11.953 1 44.44 9 LYS B C 1
ATOM 787 O O . LYS B 1 9 ? 15.344 2.059 12.023 1 44.44 9 LYS B O 1
ATOM 792 N N . GLN B 1 10 ? 14.602 3.889 12.836 1 39.53 10 GLN B N 1
ATOM 793 C CA . GLN B 1 10 ? 14.891 3.334 14.156 1 39.53 10 GLN B CA 1
ATOM 794 C C . GLN B 1 10 ? 13.922 2.205 14.5 1 39.53 10 GLN B C 1
ATOM 796 O O . GLN B 1 10 ? 14.133 1.472 15.469 1 39.53 10 GLN B O 1
ATOM 801 N N . THR B 1 11 ? 12.742 2.27 13.984 1 37.62 11 THR B N 1
ATOM 802 C CA . THR B 1 11 ? 11.93 1.122 14.367 1 37.62 11 THR B CA 1
ATOM 803 C C . THR B 1 11 ? 12.172 -0.054 13.43 1 37.62 11 THR B C 1
ATOM 805 O O . THR B 1 11 ? 12.531 0.14 12.266 1 37.62 11 THR B O 1
ATOM 808 N N . ARG B 1 12 ? 12.891 -1.091 13.773 1 41.5 12 ARG B N 1
ATOM 809 C CA . ARG B 1 12 ? 13.07 -2.365 13.086 1 41.5 12 ARG B CA 1
ATOM 810 C C . ARG B 1 12 ? 11.859 -2.703 12.227 1 41.5 12 ARG B C 1
ATOM 812 O O . ARG B 1 12 ? 11.828 -3.752 11.578 1 41.5 12 ARG B O 1
ATOM 819 N N . LEU B 1 13 ? 10.766 -1.967 12.352 1 51.03 13 LEU B N 1
ATOM 820 C CA . LEU B 1 13 ? 9.484 -2.254 11.719 1 51.03 13 LEU B CA 1
ATOM 821 C C . LEU B 1 13 ? 9.32 -1.459 10.43 1 51.03 13 LEU B C 1
ATOM 823 O O . LEU B 1 13 ? 8.547 -0.497 10.375 1 51.03 13 LEU B O 1
ATOM 827 N N . ARG B 1 14 ? 10.188 -1.56 9.625 1 70.62 14 ARG B N 1
ATOM 828 C CA . ARG B 1 14 ? 10.289 -0.582 8.547 1 70.62 14 ARG B CA 1
ATOM 829 C C . ARG B 1 14 ? 9.18 -0.788 7.52 1 70.62 14 ARG B C 1
ATOM 831 O O . ARG B 1 14 ? 8.992 -1.895 7.008 1 70.62 14 ARG B O 1
ATOM 838 N N . PRO B 1 15 ? 8.234 0.232 7.582 1 89.06 15 PRO B N 1
ATOM 839 C CA . PRO B 1 15 ? 7.262 0.166 6.488 1 89.06 15 PRO B CA 1
ATOM 840 C C . PRO B 1 15 ? 7.918 0.116 5.113 1 89.06 15 PRO B C 1
ATOM 842 O O . PRO B 1 15 ? 9.102 0.433 4.98 1 89.06 15 PRO B O 1
ATOM 845 N N . ASP B 1 16 ? 7.277 -0.443 4.164 1 90.94 16 ASP B N 1
ATOM 846 C CA . ASP B 1 16 ? 7.77 -0.503 2.793 1 90.94 16 ASP B CA 1
ATOM 847 C C . ASP B 1 16 ? 7.828 0.889 2.168 1 90.94 16 ASP B C 1
ATOM 849 O O . ASP B 1 16 ? 8.719 1.178 1.362 1 90.94 16 ASP B O 1
ATOM 853 N N . ILE B 1 17 ? 6.867 1.748 2.553 1 88.06 17 ILE B N 1
ATOM 854 C CA . ILE B 1 17 ? 6.824 3.146 2.141 1 88.06 17 ILE B CA 1
ATOM 855 C C . ILE B 1 17 ? 6.727 4.043 3.373 1 88.06 17 ILE B C 1
ATOM 857 O O . ILE B 1 17 ? 5.953 3.766 4.293 1 88.06 17 ILE B O 1
ATOM 861 N N . ALA B 1 18 ? 7.562 5.012 3.488 1 89.75 18 ALA B N 1
ATOM 862 C CA . ALA B 1 18 ? 7.484 6.055 4.508 1 89.75 18 ALA B CA 1
ATOM 863 C C . ALA B 1 18 ? 7.832 7.422 3.926 1 89.75 18 ALA B C 1
ATOM 865 O O . ALA B 1 18 ? 8.969 7.656 3.516 1 89.75 18 ALA B O 1
ATOM 866 N N . ILE B 1 19 ? 6.836 8.258 3.875 1 88.19 19 ILE B N 1
ATOM 867 C CA . ILE B 1 19 ? 7.098 9.57 3.295 1 88.19 19 ILE B CA 1
ATOM 868 C C . ILE B 1 19 ? 6.484 10.656 4.18 1 88.19 19 ILE B C 1
ATOM 870 O O . ILE B 1 19 ? 5.496 10.414 4.875 1 88.19 19 ILE B O 1
ATOM 874 N N . ARG B 1 20 ? 7.125 11.773 4.168 1 90.44 20 ARG B N 1
ATOM 875 C CA . ARG B 1 20 ? 6.535 12.969 4.766 1 90.44 20 ARG B CA 1
ATOM 876 C C . ARG B 1 20 ? 5.848 13.82 3.707 1 90.44 20 ARG B C 1
ATOM 878 O O . ARG B 1 20 ? 6.496 14.312 2.779 1 90.44 20 ARG B O 1
ATOM 885 N N . SER B 1 21 ? 4.617 13.906 3.85 1 89.94 21 SER B N 1
ATOM 886 C CA . SER B 1 21 ? 3.852 14.695 2.893 1 89.94 21 SER B CA 1
ATOM 887 C C . SER B 1 21 ? 3.709 16.141 3.355 1 89.94 21 SER B C 1
ATOM 889 O O . SER B 1 21 ? 3.127 16.406 4.41 1 89.94 21 SER B O 1
ATOM 891 N N . THR B 1 22 ? 4.156 17.047 2.566 1 89.12 22 THR B N 1
ATOM 892 C CA . THR B 1 22 ? 4.023 18.453 2.893 1 89.12 22 THR B CA 1
ATOM 893 C C . THR B 1 22 ? 2.6 18.938 2.631 1 89.12 22 THR B C 1
ATOM 895 O O . THR B 1 22 ? 2.115 19.859 3.301 1 89.12 22 THR B O 1
ATOM 898 N N . SER B 1 23 ? 1.953 18.312 1.68 1 88.19 23 SER B N 1
ATOM 899 C CA . SER B 1 23 ? 0.603 18.734 1.327 1 88.19 23 SER B CA 1
ATOM 900 C C . SER B 1 23 ? -0.397 18.359 2.418 1 88.19 23 SER B C 1
ATOM 902 O O . SER B 1 23 ? -1.287 19.156 2.746 1 88.19 23 SER B O 1
ATOM 904 N N . THR B 1 24 ? -0.202 17.203 2.99 1 90 24 THR B N 1
ATOM 905 C CA . THR B 1 24 ? -1.13 16.766 4.027 1 90 24 THR B CA 1
ATOM 906 C C . THR B 1 24 ? -0.562 17.047 5.414 1 90 24 THR B C 1
ATOM 908 O O . THR B 1 24 ? -1.276 16.938 6.414 1 90 24 THR B O 1
ATOM 911 N N . GLN B 1 25 ? 0.69 17.375 5.445 1 92.31 25 GLN B N 1
ATOM 912 C CA . GLN B 1 25 ? 1.41 17.594 6.699 1 92.31 25 GLN B CA 1
ATOM 913 C C . GLN B 1 25 ? 1.379 16.344 7.566 1 92.31 25 GLN B C 1
ATOM 915 O O . GLN B 1 25 ? 1.167 16.422 8.781 1 92.31 25 GLN B O 1
ATOM 920 N N . GLN B 1 26 ? 1.443 15.156 6.953 1 93.44 26 GLN B N 1
ATOM 921 C CA . GLN B 1 26 ? 1.418 13.883 7.664 1 93.44 26 GLN B CA 1
ATOM 922 C C . GLN B 1 26 ? 2.6 13 7.258 1 93.44 26 GLN B C 1
ATOM 924 O O . GLN B 1 26 ? 3.127 13.133 6.152 1 93.44 26 GLN B O 1
ATOM 929 N N . LEU B 1 27 ? 3.086 12.25 8.227 1 92.75 27 LEU B N 1
ATOM 930 C CA . LEU B 1 27 ? 3.893 11.078 7.898 1 92.75 27 LEU B CA 1
ATOM 931 C C . LEU B 1 27 ? 3.016 9.93 7.398 1 92.75 27 LEU B C 1
ATOM 933 O O . LEU B 1 27 ? 2.096 9.5 8.094 1 92.75 27 LEU B O 1
ATOM 937 N N . ILE B 1 28 ? 3.236 9.477 6.195 1 93.31 28 ILE B N 1
ATOM 938 C CA . ILE B 1 28 ? 2.434 8.422 5.59 1 93.31 28 ILE B CA 1
ATOM 939 C C . ILE B 1 28 ? 3.266 7.148 5.465 1 93.31 28 ILE B C 1
ATOM 941 O O . ILE B 1 28 ? 4.363 7.172 4.906 1 93.31 28 ILE B O 1
ATOM 945 N N . MET B 1 29 ? 2.756 6.055 5.996 1 94 29 MET B N 1
ATOM 946 C CA . MET B 1 29 ? 3.443 4.766 5.965 1 94 29 MET B CA 1
ATOM 947 C C . MET B 1 29 ? 2.561 3.691 5.344 1 94 29 MET B C 1
ATOM 949 O O . MET B 1 29 ? 1.364 3.621 5.629 1 94 29 MET B O 1
ATOM 953 N N . VAL B 1 30 ? 3.178 2.861 4.477 1 94.25 30 VAL B N 1
ATOM 954 C CA . VAL B 1 30 ? 2.49 1.712 3.895 1 94.25 30 VAL B CA 1
ATOM 955 C C . VAL B 1 30 ? 3.355 0.463 4.043 1 94.25 30 VAL B C 1
ATOM 957 O O . VAL B 1 30 ? 4.559 0.498 3.771 1 94.25 30 VAL B O 1
ATOM 960 N N . GLU B 1 31 ? 2.76 -0.6 4.461 1 94.56 31 GLU B N 1
ATOM 961 C CA . GLU B 1 31 ? 3.461 -1.876 4.574 1 94.56 31 GLU B CA 1
ATOM 962 C C . GLU B 1 31 ? 2.652 -3.008 3.949 1 94.56 31 GLU B C 1
ATOM 964 O O . GLU B 1 31 ? 1.459 -3.152 4.223 1 94.56 31 GLU B O 1
ATOM 969 N N . LEU B 1 32 ? 3.303 -3.803 3.115 1 93.31 32 LEU B N 1
ATOM 970 C CA . LEU B 1 32 ? 2.715 -5 2.529 1 93.31 32 LEU B CA 1
ATOM 971 C C . LEU B 1 32 ? 3.184 -6.25 3.266 1 93.31 32 LEU B C 1
ATOM 973 O O . LEU B 1 32 ? 4.379 -6.41 3.531 1 93.31 32 LEU B O 1
ATOM 977 N N . THR B 1 33 ? 2.279 -7.07 3.656 1 93.5 33 THR B N 1
ATOM 978 C CA . THR B 1 33 ? 2.586 -8.367 4.246 1 93.5 33 THR B CA 1
ATOM 979 C C . THR B 1 33 ? 1.891 -9.484 3.477 1 93.5 33 THR B C 1
ATOM 981 O O . THR B 1 33 ? 0.701 -9.391 3.17 1 93.5 33 THR B O 1
ATOM 984 N N . VAL B 1 34 ? 2.705 -10.414 3.061 1 93.56 34 VAL B N 1
ATOM 985 C CA . VAL B 1 34 ? 2.133 -11.648 2.529 1 93.56 34 VAL B CA 1
ATOM 986 C C . VAL B 1 34 ? 2.266 -12.766 3.562 1 93.56 34 VAL B C 1
ATOM 988 O O . VAL B 1 34 ? 3.303 -13.43 3.639 1 93.56 34 VAL B O 1
ATOM 991 N N . PRO B 1 35 ? 1.171 -12.898 4.281 1 92.88 35 PRO B N 1
ATOM 992 C CA . PRO B 1 35 ? 1.272 -13.875 5.371 1 92.88 35 PRO B CA 1
ATOM 993 C C . PRO B 1 35 ? 1.29 -15.32 4.871 1 92.88 35 PRO B C 1
ATOM 995 O O . PRO B 1 35 ? 0.761 -15.609 3.797 1 92.88 35 PRO B O 1
ATOM 998 N N . TYR B 1 36 ? 1.904 -16.172 5.656 1 89.38 36 TYR B N 1
ATOM 999 C CA . TYR B 1 36 ? 1.793 -17.594 5.387 1 89.38 36 TYR B CA 1
ATOM 1000 C C . TYR B 1 36 ? 0.336 -18.047 5.398 1 89.38 36 TYR B C 1
ATOM 1002 O O . TYR B 1 36 ? -0.521 -17.359 5.973 1 89.38 36 TYR B O 1
ATOM 1010 N N . GLU B 1 37 ? 0.127 -19.172 4.879 1 85.69 37 GLU B N 1
ATOM 1011 C CA . GLU B 1 37 ? -1.228 -19.703 4.789 1 85.69 37 GLU B CA 1
ATOM 1012 C C . GLU B 1 37 ? -1.888 -19.766 6.164 1 85.69 37 GLU B C 1
ATOM 1014 O O . GLU B 1 37 ? -1.28 -20.234 7.129 1 85.69 37 GLU B O 1
ATOM 1019 N N . ASN B 1 38 ? -3.037 -19.266 6.402 1 87.44 38 ASN B N 1
ATOM 1020 C CA . ASN B 1 38 ? -3.869 -19.297 7.598 1 87.44 38 ASN B CA 1
ATOM 1021 C C . ASN B 1 38 ? -3.34 -18.359 8.68 1 87.44 38 ASN B C 1
ATOM 1023 O O . ASN B 1 38 ? -3.658 -18.531 9.859 1 87.44 38 ASN B O 1
ATOM 1027 N N . ARG B 1 39 ? -2.449 -17.484 8.359 1 90.44 39 ARG B N 1
ATOM 1028 C CA . ARG B 1 39 ? -1.907 -16.578 9.367 1 90.44 39 ARG B CA 1
ATOM 1029 C C . ARG B 1 39 ? -2.264 -15.125 9.047 1 90.44 39 ARG B C 1
ATOM 1031 O O . ARG B 1 39 ? -1.588 -14.203 9.5 1 90.44 39 ARG B O 1
ATOM 1038 N N . MET B 1 40 ? -3.271 -14.945 8.258 1 90.88 40 MET B N 1
ATOM 1039 C CA . MET B 1 40 ? -3.643 -13.594 7.848 1 90.88 40 MET B CA 1
ATOM 1040 C C . MET B 1 40 ? -4.18 -12.797 9.031 1 90.88 40 MET B C 1
ATOM 1042 O O . MET B 1 40 ? -3.799 -11.648 9.234 1 90.88 40 MET B O 1
ATOM 1046 N N . GLU B 1 41 ? -5.047 -13.453 9.797 1 92.56 41 GLU B N 1
ATOM 1047 C CA . GLU B 1 41 ? -5.641 -12.773 10.945 1 92.56 41 GLU B CA 1
ATOM 1048 C C . GLU B 1 41 ? -4.574 -12.398 11.977 1 92.56 41 GLU B C 1
ATOM 1050 O O . GLU B 1 41 ? -4.59 -11.289 12.516 1 92.56 41 GLU B O 1
ATOM 1055 N N . GLU B 1 42 ? -3.717 -13.367 12.188 1 93.44 42 GLU B N 1
ATOM 1056 C CA . GLU B 1 42 ? -2.635 -13.109 13.133 1 93.44 42 GLU B CA 1
ATOM 1057 C C . GLU B 1 42 ? -1.752 -11.953 12.664 1 93.44 42 GLU B C 1
ATOM 1059 O O . GLU B 1 42 ? -1.374 -11.094 13.453 1 93.44 42 GLU B O 1
ATOM 1064 N N . ALA B 1 43 ? -1.314 -11.969 11.414 1 91.44 43 ALA B N 1
ATOM 1065 C CA . ALA B 1 43 ? -0.505 -10.891 10.844 1 91.44 43 ALA B CA 1
ATOM 1066 C C . ALA B 1 43 ? -1.215 -9.547 10.961 1 91.44 43 ALA B C 1
ATOM 1068 O O . ALA B 1 43 ? -0.588 -8.531 11.281 1 91.44 43 ALA B O 1
ATOM 1069 N N . HIS B 1 44 ? -2.531 -9.609 10.781 1 91.62 44 HIS B N 1
ATOM 1070 C CA . HIS B 1 44 ? -3.34 -8.398 10.844 1 91.62 44 HIS B CA 1
ATOM 1071 C C . HIS B 1 44 ? -3.334 -7.805 12.25 1 91.62 44 HIS B C 1
ATOM 1073 O O . HIS B 1 44 ? -3.139 -6.602 12.414 1 91.62 44 HIS B O 1
ATOM 1079 N N . ILE B 1 45 ? -3.562 -8.633 13.195 1 94.31 45 ILE B N 1
ATOM 1080 C CA . ILE B 1 45 ? -3.602 -8.195 14.586 1 94.31 45 ILE B CA 1
ATOM 1081 C C . ILE B 1 45 ? -2.242 -7.629 14.984 1 94.31 45 ILE B C 1
ATOM 1083 O O . ILE B 1 45 ? -2.162 -6.562 15.602 1 94.31 45 ILE B O 1
ATOM 1087 N N . TYR B 1 46 ? -1.195 -8.328 14.602 1 93.5 46 TYR B N 1
ATOM 1088 C CA . TYR B 1 46 ? 0.161 -7.898 14.922 1 93.5 46 TYR B CA 1
ATOM 1089 C C . TYR B 1 46 ? 0.461 -6.539 14.305 1 93.5 46 TYR B C 1
ATOM 1091 O O . TYR B 1 46 ? 1.004 -5.656 14.977 1 93.5 46 TYR B O 1
ATOM 1099 N N . LYS B 1 47 ? 0.161 -6.367 13.055 1 92.94 47 LYS B N 1
ATOM 1100 C CA . LYS B 1 47 ? 0.443 -5.105 12.375 1 92.94 47 LYS B CA 1
ATOM 1101 C C . LYS B 1 47 ? -0.39 -3.969 12.961 1 92.94 47 LYS B C 1
ATOM 1103 O O . LYS B 1 47 ? 0.088 -2.84 13.078 1 92.94 47 LYS B O 1
ATOM 1108 N N . ARG B 1 48 ? -1.602 -4.27 13.312 1 93.81 48 ARG B N 1
ATOM 1109 C CA . ARG B 1 48 ? -2.447 -3.26 13.945 1 93.81 48 ARG B CA 1
ATOM 1110 C C . ARG B 1 48 ? -1.803 -2.719 15.211 1 93.81 48 ARG B C 1
ATOM 1112 O O . ARG B 1 48 ? -1.713 -1.504 15.406 1 93.81 48 ARG B O 1
ATOM 1119 N N . GLU B 1 49 ? -1.393 -3.625 16.016 1 95.19 49 GLU B N 1
ATOM 1120 C CA . GLU B 1 49 ? -0.781 -3.213 17.281 1 95.19 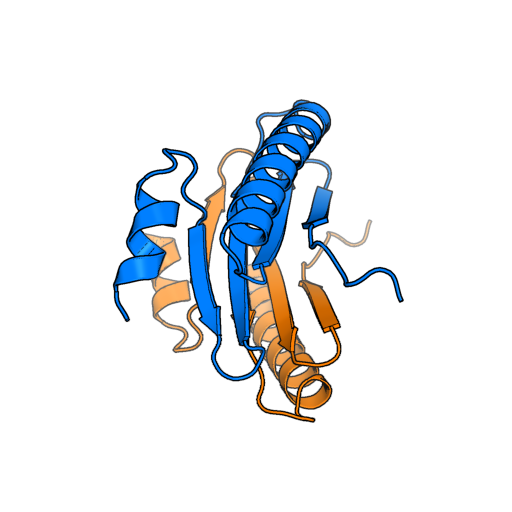49 GLU B CA 1
ATOM 1121 C C . GLU B 1 49 ? 0.523 -2.459 17.031 1 95.19 49 GLU B C 1
ATOM 1123 O O . GLU B 1 49 ? 0.778 -1.432 17.672 1 95.19 49 GLU B O 1
ATOM 1128 N N . LYS B 1 50 ? 1.302 -3.004 16.219 1 92.62 50 LYS B N 1
ATOM 1129 C CA . LYS B 1 50 ? 2.572 -2.385 15.844 1 92.62 50 LYS B CA 1
ATOM 1130 C C . LYS B 1 50 ? 2.373 -0.932 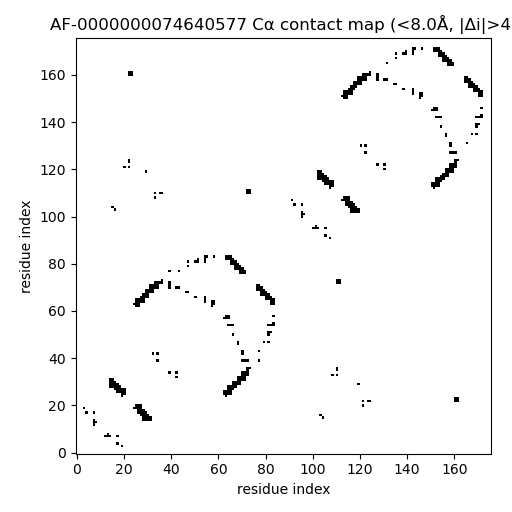15.422 1 92.62 50 LYS B C 1
ATOM 1132 O O . LYS B 1 50 ? 3.016 -0.029 15.961 1 92.62 50 LYS B O 1
ATOM 1137 N N . TYR B 1 51 ? 1.44 -0.685 14.57 1 94.19 51 TYR B N 1
ATOM 1138 C CA . TYR B 1 51 ? 1.315 0.652 14 1 94.19 51 TYR B CA 1
ATOM 1139 C C . TYR B 1 51 ? 0.496 1.559 14.914 1 94.19 51 TYR B C 1
ATOM 1141 O O . TYR B 1 51 ? 0.7 2.775 14.938 1 94.19 51 TYR B O 1
ATOM 1149 N N . LEU B 1 52 ? -0.417 0.981 15.664 1 94.56 52 LEU B N 1
ATOM 1150 C CA . LEU B 1 52 ? -1.08 1.789 16.688 1 94.56 52 LEU B CA 1
ATOM 1151 C C . LEU B 1 52 ? -0.063 2.404 17.641 1 94.56 52 LEU B C 1
ATOM 1153 O O . LEU B 1 52 ? -0.117 3.604 17.922 1 94.56 52 LEU B O 1
ATOM 1157 N N . ASN B 1 53 ? 0.849 1.59 18.078 1 94.94 53 ASN B N 1
ATOM 1158 C CA . ASN B 1 53 ? 1.886 2.072 18.984 1 94.94 53 ASN B CA 1
ATOM 1159 C C . ASN B 1 53 ? 2.779 3.111 18.312 1 94.94 53 ASN B C 1
ATOM 1161 O O . ASN B 1 53 ? 3.102 4.137 18.922 1 94.94 53 ASN B O 1
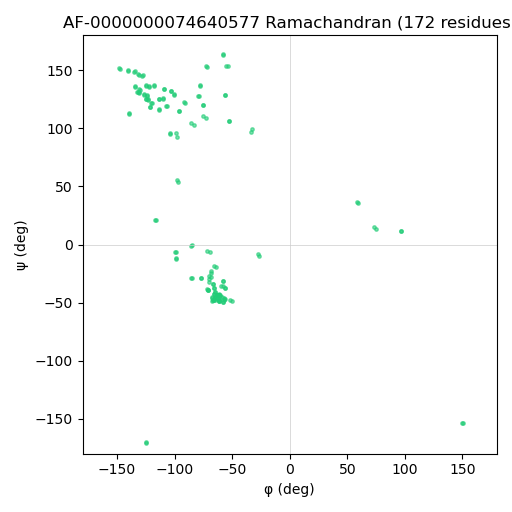ATOM 1165 N N . LEU B 1 54 ? 3.166 2.797 17.141 1 92 54 LEU B N 1
ATOM 1166 C CA . LEU B 1 54 ? 4.02 3.721 16.391 1 92 54 LEU B CA 1
ATOM 1167 C C . LEU B 1 54 ? 3.324 5.062 16.203 1 92 54 LEU B C 1
ATOM 1169 O O . LEU B 1 54 ? 3.932 6.117 16.391 1 92 54 LEU B O 1
ATOM 1173 N N . ILE B 1 55 ? 2.055 5 15.828 1 94.5 55 ILE B N 1
ATOM 1174 C CA . ILE B 1 55 ? 1.288 6.211 15.562 1 94.5 55 ILE B CA 1
ATOM 1175 C C . ILE B 1 55 ? 1.139 7.016 16.859 1 94.5 55 ILE B C 1
ATOM 1177 O O . ILE B 1 55 ? 1.24 8.242 16.844 1 94.5 55 ILE B O 1
ATOM 1181 N N . LYS B 1 56 ? 0.905 6.367 17.922 1 95.12 56 LYS B N 1
ATOM 1182 C CA . LYS B 1 56 ? 0.812 7.039 19.219 1 95.12 56 LYS B CA 1
ATOM 1183 C C . LYS B 1 56 ? 2.125 7.734 19.562 1 95.12 56 LYS B C 1
ATOM 1185 O O . LYS B 1 56 ? 2.123 8.875 20.047 1 95.12 56 LYS B O 1
ATOM 1190 N N . GLU B 1 57 ? 3.184 7.004 19.328 1 92.69 57 GLU B N 1
ATOM 1191 C CA . GLU B 1 57 ? 4.5 7.57 19.609 1 92.69 57 GLU B CA 1
ATOM 1192 C C . GLU B 1 57 ? 4.754 8.812 18.75 1 92.69 57 GLU B C 1
ATOM 1194 O O . GLU B 1 57 ? 5.234 9.828 19.266 1 92.69 57 GLU B O 1
ATOM 1199 N N . LEU B 1 58 ? 4.492 8.711 17.547 1 90.94 58 LEU B N 1
ATOM 1200 C CA . LEU B 1 58 ? 4.684 9.836 16.641 1 90.94 58 LEU B CA 1
ATOM 1201 C C . LEU B 1 58 ? 3.803 11.016 17.047 1 90.94 58 LEU B C 1
ATOM 1203 O O . LEU B 1 58 ? 4.246 12.172 17.016 1 90.94 58 LEU B O 1
ATOM 1207 N N . ASP B 1 59 ? 2.514 10.719 17.406 1 93.62 59 ASP B N 1
ATOM 1208 C CA . ASP B 1 59 ? 1.592 11.75 17.875 1 93.62 59 ASP B CA 1
ATOM 1209 C C . ASP B 1 59 ? 2.152 12.477 19.094 1 93.62 59 ASP B C 1
ATOM 1211 O O . ASP B 1 59 ? 2.109 13.703 19.156 1 93.62 59 ASP B O 1
ATOM 1215 N N . GLY B 1 60 ? 2.598 11.664 19.969 1 93.88 60 GLY B N 1
ATOM 1216 C CA . GLY B 1 60 ? 3.207 12.242 21.156 1 93.88 60 GLY B CA 1
ATOM 1217 C C . GLY B 1 60 ? 4.371 13.164 20.844 1 93.88 60 GLY B C 1
ATOM 1218 O O . GLY B 1 60 ? 4.652 14.102 21.594 1 93.88 60 GLY B O 1
ATOM 1219 N N . ALA B 1 61 ? 5.078 12.883 19.797 1 91.81 61 ALA B N 1
ATOM 1220 C CA . ALA B 1 61 ? 6.234 13.672 19.375 1 91.81 61 ALA B CA 1
ATOM 1221 C C . ALA B 1 61 ? 5.809 14.859 18.516 1 91.81 61 ALA B C 1
ATOM 1223 O O . ALA B 1 61 ? 6.648 15.625 18.031 1 91.81 61 ALA B O 1
ATOM 1224 N N . GLY B 1 62 ? 4.465 15.039 18.25 1 92.12 62 GLY B N 1
ATOM 1225 C CA . GLY B 1 62 ? 3.947 16.203 17.547 1 92.12 62 GLY B CA 1
ATOM 1226 C C . GLY B 1 62 ? 3.744 15.961 16.062 1 92.12 62 GLY B C 1
ATOM 1227 O O . GLY B 1 62 ? 3.547 16.906 15.297 1 92.12 62 GLY B O 1
ATOM 1228 N N . TYR B 1 63 ? 3.836 14.672 15.695 1 91.56 63 TYR B N 1
ATOM 1229 C CA . TYR B 1 63 ? 3.686 14.352 14.281 1 91.56 63 TYR B CA 1
ATOM 1230 C C . TYR B 1 63 ? 2.309 13.773 14 1 91.56 63 TYR B C 1
ATOM 1232 O O . TYR B 1 63 ? 1.81 12.938 14.758 1 91.56 63 TYR B O 1
ATOM 1240 N N . LYS B 1 64 ? 1.657 14.312 12.945 1 93.56 64 LYS B N 1
ATOM 1241 C CA . LYS B 1 64 ? 0.505 13.625 12.375 1 93.56 64 LYS B CA 1
ATOM 1242 C C . LYS B 1 64 ? 0.946 12.484 11.461 1 93.56 64 LYS B C 1
ATOM 1244 O O . LYS B 1 64 ? 1.827 12.656 10.617 1 93.56 64 LYS B O 1
ATOM 1249 N N . ALA B 1 65 ? 0.39 11.336 11.734 1 94.44 65 ALA B N 1
ATOM 1250 C CA . ALA B 1 65 ? 0.833 10.195 10.938 1 94.44 65 ALA B CA 1
ATOM 1251 C C . ALA B 1 65 ? -0.342 9.289 10.586 1 94.44 65 ALA B C 1
ATOM 1253 O O . ALA B 1 65 ? -1.35 9.258 11.297 1 94.44 65 ALA B O 1
ATOM 1254 N N . VAL B 1 66 ? -0.234 8.664 9.492 1 95.62 66 VAL B N 1
ATOM 1255 C CA . VAL B 1 66 ? -1.162 7.621 9.055 1 95.62 66 VAL B CA 1
ATOM 1256 C C . VAL B 1 66 ? -0.382 6.398 8.586 1 95.62 66 VAL B C 1
ATOM 1258 O O . VAL B 1 66 ? 0.643 6.527 7.91 1 95.62 66 VAL B O 1
ATOM 1261 N N . ALA B 1 67 ? -0.751 5.273 9.047 1 95.88 67 ALA B N 1
ATOM 1262 C CA . ALA B 1 67 ? -0.156 4.004 8.633 1 95.88 67 ALA B CA 1
ATOM 1263 C C . ALA B 1 67 ? -1.193 3.104 7.977 1 95.88 67 ALA B C 1
ATOM 1265 O O . ALA B 1 67 ? -2.334 3.018 8.438 1 95.88 67 ALA B O 1
ATOM 1266 N N . MET B 1 68 ? -0.771 2.494 6.895 1 95.75 68 MET B N 1
ATOM 1267 C CA . MET B 1 68 ? -1.626 1.545 6.188 1 95.75 68 MET B CA 1
ATOM 1268 C C . MET B 1 68 ? -0.947 0.184 6.07 1 95.75 68 MET B C 1
ATOM 1270 O O . MET B 1 68 ? 0.202 0.095 5.633 1 95.75 68 MET B O 1
ATOM 1274 N N . SER B 1 69 ? -1.6 -0.761 6.504 1 95.62 69 SER B N 1
ATOM 1275 C CA . SER B 1 69 ? -1.126 -2.133 6.344 1 95.62 69 SER B CA 1
ATOM 1276 C C . SER B 1 69 ? -1.982 -2.9 5.344 1 95.62 69 SER B C 1
ATOM 1278 O O . SER B 1 69 ? -3.213 -2.826 5.387 1 95.62 69 SER B O 1
ATOM 1280 N N . VAL B 1 70 ? -1.333 -3.582 4.477 1 94.12 70 VAL B N 1
ATOM 1281 C CA . VAL B 1 70 ? -1.983 -4.414 3.469 1 94.12 70 VAL B CA 1
ATOM 1282 C C . VAL B 1 70 ? -1.522 -5.863 3.619 1 94.12 70 VAL B C 1
ATOM 1284 O O . VAL B 1 70 ? -0.328 -6.152 3.523 1 94.12 70 VAL B O 1
ATOM 1287 N N . GLU B 1 71 ? -2.414 -6.758 3.896 1 94.12 71 GLU B N 1
ATOM 1288 C CA . GLU B 1 71 ? -2.15 -8.195 3.926 1 94.12 71 GLU B CA 1
ATOM 1289 C C . GLU B 1 71 ? -2.762 -8.891 2.715 1 94.12 71 GLU B C 1
ATOM 1291 O O . GLU B 1 71 ? -3.953 -8.734 2.436 1 94.12 71 GLU B O 1
ATOM 1296 N N . VAL B 1 72 ? -1.899 -9.5 1.949 1 93.38 72 VAL B N 1
ATOM 1297 C CA . VAL B 1 72 ? -2.365 -10.258 0.792 1 93.38 72 VAL B CA 1
ATOM 1298 C C . VAL B 1 72 ? -2.088 -11.742 0.999 1 93.38 72 VAL B C 1
ATOM 1300 O O . VAL B 1 72 ? -0.932 -12.148 1.134 1 93.38 72 VAL B O 1
ATOM 1303 N N . GLY B 1 73 ? -3.092 -12.516 1.078 1 92.88 73 GLY B N 1
ATOM 1304 C CA . GLY B 1 73 ? -2.975 -13.953 1.231 1 92.88 73 GLY B CA 1
ATOM 1305 C C . GLY B 1 73 ? -3.713 -14.734 0.159 1 92.88 73 GLY B C 1
ATOM 1306 O O . GLY B 1 73 ? -4.211 -14.148 -0.806 1 92.88 73 GLY B O 1
ATOM 1307 N N . VAL B 1 74 ? -3.791 -16.078 0.375 1 90.06 74 VAL B N 1
ATOM 1308 C CA . VAL B 1 74 ? -4.395 -16.984 -0.599 1 90.06 74 VAL B CA 1
ATOM 1309 C C . VAL B 1 74 ? -5.898 -16.734 -0.671 1 90.06 74 VAL B C 1
ATOM 1311 O O . VAL B 1 74 ? -6.512 -16.906 -1.728 1 90.06 74 VAL B O 1
ATOM 1314 N N . ARG B 1 75 ? -6.5 -16.266 0.398 1 88.19 75 ARG B N 1
ATOM 1315 C CA . ARG B 1 75 ? -7.953 -16.141 0.442 1 88.19 75 ARG B CA 1
ATOM 1316 C C . ARG B 1 75 ? -8.383 -14.711 0.146 1 88.19 75 ARG B C 1
ATOM 1318 O O . ARG B 1 75 ? -9.578 -14.422 0.059 1 88.19 75 ARG B O 1
ATOM 1325 N N . GLY B 1 76 ? -7.508 -13.812 0.037 1 91.25 76 GLY B N 1
ATOM 1326 C CA . GLY B 1 76 ? -7.887 -12.438 -0.243 1 91.25 76 GLY B CA 1
ATOM 1327 C C . GLY B 1 76 ? -6.93 -11.414 0.347 1 91.25 76 GLY B C 1
ATOM 1328 O O . GLY B 1 76 ? -5.723 -11.656 0.41 1 91.25 76 GLY B O 1
ATOM 1329 N N . TYR B 1 77 ? -7.551 -10.234 0.58 1 92.69 77 TYR B N 1
ATOM 1330 C CA . TYR B 1 77 ? -6.734 -9.156 1.111 1 92.69 77 TYR B CA 1
ATOM 1331 C C . TYR B 1 77 ? -7.414 -8.492 2.307 1 92.69 77 TYR B C 1
ATOM 1333 O O . TYR B 1 77 ? -8.641 -8.5 2.412 1 92.69 77 TYR B O 1
ATOM 1341 N N . MET B 1 78 ? -6.602 -8.055 3.209 1 94.06 78 MET B N 1
ATOM 1342 C CA . MET B 1 78 ? -7.031 -7.23 4.336 1 94.06 78 MET B CA 1
ATOM 1343 C C . MET B 1 78 ? -6.25 -5.922 4.383 1 94.06 78 MET B C 1
ATOM 1345 O O . MET B 1 78 ? -5.023 -5.922 4.266 1 94.06 78 MET B O 1
ATOM 1349 N N . ILE B 1 79 ? -6.988 -4.828 4.473 1 95.06 79 ILE B N 1
ATOM 1350 C CA . ILE B 1 79 ? -6.371 -3.51 4.527 1 95.06 79 ILE B CA 1
ATOM 1351 C C . ILE B 1 79 ? -6.809 -2.787 5.801 1 95.06 79 ILE B C 1
ATOM 1353 O O . ILE B 1 79 ? -7.98 -2.85 6.184 1 95.06 79 ILE B O 1
ATOM 1357 N N . MET B 1 80 ? -5.824 -2.164 6.441 1 95.06 80 MET B N 1
ATOM 1358 C CA . MET B 1 80 ? -6.16 -1.358 7.613 1 95.06 80 MET B CA 1
ATOM 1359 C C . MET B 1 80 ? -5.441 -0.013 7.57 1 95.06 80 MET B C 1
ATOM 1361 O O . MET B 1 80 ? -4.273 0.061 7.184 1 95.06 80 MET B O 1
ATOM 1365 N N . VAL B 1 81 ? -6.199 0.983 7.887 1 95.88 81 VAL B N 1
ATOM 1366 C CA . VAL B 1 81 ? -5.652 2.332 8.008 1 95.88 81 VAL B CA 1
ATOM 1367 C C . VAL B 1 81 ? -5.723 2.789 9.461 1 95.88 81 VAL B C 1
ATOM 1369 O O . VAL B 1 81 ? -6.781 2.717 10.094 1 95.88 81 VAL B O 1
ATOM 1372 N N . ILE B 1 82 ? -4.547 3.186 9.961 1 95.81 82 ILE B N 1
ATOM 1373 C CA . ILE B 1 82 ? -4.496 3.637 11.344 1 95.81 82 ILE B CA 1
ATOM 1374 C C . ILE B 1 82 ? -4 5.082 11.398 1 95.81 82 ILE B C 1
ATOM 1376 O O . ILE B 1 82 ? -2.967 5.41 10.812 1 95.81 82 ILE B O 1
ATOM 1380 N N . SER B 1 83 ? -4.73 5.914 11.93 1 95.62 83 SER B N 1
ATOM 1381 C CA . SER B 1 83 ? -4.363 7.305 12.18 1 95.62 83 SER B CA 1
ATOM 1382 C C . SER B 1 83 ? -5.031 7.836 13.438 1 95.62 83 SER B C 1
ATOM 1384 O O . SER B 1 83 ? -6 7.254 13.93 1 95.62 83 SER B O 1
ATOM 1386 N N . LEU B 1 84 ? -4.414 8.781 14.094 1 90.12 84 LEU B N 1
ATOM 1387 C CA . LEU B 1 84 ? -5.062 9.445 15.219 1 90.12 84 LEU B CA 1
ATOM 1388 C C . LEU B 1 84 ? -5.676 10.773 14.781 1 90.12 84 LEU B C 1
ATOM 1390 O O . LEU B 1 84 ? -5.012 11.586 14.125 1 90.12 84 LEU B O 1
ATOM 1394 N N . ARG B 1 85 ? -7.043 10.828 14.352 1 70.62 85 ARG B N 1
ATOM 1395 C CA . ARG B 1 85 ? -7.695 12.094 14.016 1 70.62 85 ARG B CA 1
ATOM 1396 C C . ARG B 1 85 ? -8.094 12.859 15.266 1 70.62 85 ARG B C 1
ATOM 1398 O O . ARG B 1 85 ? -8.492 12.258 16.266 1 70.62 85 ARG B O 1
ATOM 1405 N N . PRO B 1 86 ? -7.789 14.211 15.125 1 56.22 86 PRO B N 1
ATOM 1406 C CA . PRO B 1 86 ? -8.273 14.961 16.281 1 56.22 86 PRO B CA 1
ATOM 1407 C C . PRO B 1 86 ? -9.75 14.719 16.562 1 56.22 86 PRO B C 1
ATOM 1409 O O . PRO B 1 86 ? -10.531 14.5 15.641 1 56.22 86 PRO B O 1
ATOM 1412 N N . SER B 1 87 ? -10.07 13.883 17.719 1 46.84 87 SER B N 1
ATOM 1413 C CA . SER B 1 87 ? -11.461 13.898 18.156 1 46.84 87 SER B CA 1
ATOM 1414 C C . SER B 1 87 ? -12.102 15.258 17.906 1 46.84 87 SER B C 1
ATOM 1416 O O . SER B 1 87 ? -11.531 16.297 18.266 1 46.84 87 SER B O 1
ATOM 1418 N N . GLU B 1 88 ? -12.859 15.445 16.844 1 37.38 88 GLU B N 1
ATOM 1419 C CA . GLU B 1 88 ? -13.625 16.688 17.016 1 37.38 88 GLU B CA 1
ATOM 1420 C C . GLU B 1 88 ? -14.148 16.812 18.438 1 37.38 88 GLU B C 1
ATOM 1422 O O . GLU B 1 88 ? -14.398 15.805 19.109 1 37.38 88 GLU B O 1
#

pLDDT: mean 82.75, std 20.24, range [24.08, 96.0]

Solvent-accessible surface area (backbone atoms only — not comparable to full-atom values): 10153 Å² total; per-residue (Å²): 132,73,58,64,55,45,57,49,63,64,40,90,70,62,52,77,38,77,47,76,38,79,86,58,58,27,38,42,33,36,31,80,40,72,43,59,89,93,31,52,68,59,51,49,53,51,51,49,52,54,47,52,52,51,46,52,53,38,42,74,73,73,40,48,41,38,39,34,42,37,36,46,42,79,89,44,75,48,75,46,78,48,64,81,69,82,76,125,132,72,57,63,55,45,59,49,61,63,39,91,70,62,52,79,37,75,45,77,38,79,86,57,59,28,39,43,33,35,32,81,39,73,43,58,90,93,31,52,67,59,51,49,54,53,50,48,51,54,47,52,52,50,44,50,52,39,41,74,72,73,41,49,42,38,39,33,41,37,36,46,42,79,90,45,73,49,76,46,77,49,62,81,67,80,76,124

Nearest PDB structures (foldseek):
  7ex6-assembly4_D  TM=5.742E-01  e=2.478E-02  Ebinur lake virus
  7ex1-assembly1_A  TM=5.778E-01  e=3.477E-02  Ebinur lake virus
  7ex0-assembly2_B  TM=5.656E-01  e=2.838E-02  Ebinur lake virus
  7et0-assembly1_A  TM=4.261E-01  e=2.479E-01  Wolbachia endosymbiont of Culex quinquefasciatus Pel
  5cw3-assembly1_B  TM=4.289E-01  e=3.479E+00  Camponotus floridanus

Foldseek 3Di:
DCCVVVVLVPPPPHAPDWDQDPVVQATEGEHEDADDPPCQVVVVVVVVVVVLVVQVVCVVVVHWYKYKYWYQYPVGIDIDIDTDDDPD/DCCVVVVLVPPPPHAPDWDQDPVVQATEGEHEDADDPPCQVVVVVVVVVVVLVVQVVCVVVVHWYKYKYWYQYPVGIDIDIDTDDDPD